Protein AF-A0A2H0DAP9-F1 (afdb_monomer_lite)

pLDDT: mean 92.56, std 4.47, range [74.38, 97.31]

Foldseek 3Di:
DKKWDDKQNWTKIWDWDDDDPFKTWTWMWTDDVDIDIFTKIWTADPVQQWIKMWTPDPDQQTWIWIWHQDPVNFKIWTWTQRDNVRDIITDIIGDD

Sequence (96 aa):
GIYTGKFDSRATTLKITEQTDSKFSGSITINYRETINQKISGELDQEKMTVTMKDMLHSRFAGTYSAKLSEDGKKLSGTFTQNVEKTKYSFSLNKK

Radius of gyration: 12.31 Å; chains: 1; bounding box: 33×23×32 Å

Structure (mmCIF, N/CA/C/O backbone):
data_AF-A0A2H0DAP9-F1
#
_entry.id   AF-A0A2H0DAP9-F1
#
loop_
_atom_site.group_PDB
_atom_site.id
_atom_site.type_symbol
_atom_site.label_atom_id
_atom_site.label_alt_id
_atom_site.label_comp_id
_atom_site.label_asym_id
_atom_site.label_entity_id
_atom_site.label_seq_id
_atom_site.pdbx_PDB_ins_code
_atom_site.Cartn_x
_atom_site.Cartn_y
_atom_site.Cartn_z
_atom_site.occupancy
_atom_site.B_iso_or_equiv
_atom_site.auth_seq_id
_atom_site.auth_comp_id
_atom_site.auth_asym_id
_atom_site.auth_atom_id
_atom_site.pdbx_PDB_model_num
ATOM 1 N N . GLY A 1 1 ? -3.910 -8.484 8.554 1.00 88.44 1 GLY A N 1
ATOM 2 C CA . GLY A 1 1 ? -5.056 -8.433 7.610 1.00 88.44 1 GLY A CA 1
ATOM 3 C C . GLY A 1 1 ? -4.582 -8.583 6.172 1.00 88.44 1 GLY A C 1
ATOM 4 O O . GLY A 1 1 ? -3.412 -8.329 5.916 1.00 88.44 1 GLY A O 1
ATOM 5 N N . ILE A 1 2 ? -5.445 -9.007 5.243 1.00 95.44 2 ILE A N 1
ATOM 6 C CA . ILE A 1 2 ? -5.086 -9.195 3.824 1.00 95.44 2 ILE A CA 1
ATOM 7 C C . ILE A 1 2 ? -5.912 -8.241 2.962 1.00 95.44 2 ILE A C 1
ATOM 9 O O . ILE A 1 2 ? -7.124 -8.153 3.124 1.00 95.44 2 ILE A O 1
ATOM 13 N N . TYR A 1 3 ? -5.252 -7.552 2.037 1.00 95.88 3 TYR A N 1
ATOM 14 C CA . TYR A 1 3 ? -5.872 -6.726 1.011 1.00 95.88 3 TYR A CA 1
ATOM 15 C C . TYR A 1 3 ? -5.439 -7.225 -0.365 1.00 95.88 3 TYR A C 1
ATOM 17 O O . TYR A 1 3 ? -4.276 -7.563 -0.578 1.00 95.88 3 TYR A O 1
ATOM 25 N N . THR A 1 4 ? -6.362 -7.254 -1.316 1.00 97.31 4 THR A N 1
ATOM 26 C CA . THR A 1 4 ? -6.114 -7.708 -2.687 1.00 97.31 4 THR A CA 1
ATOM 27 C C . THR A 1 4 ? -6.714 -6.741 -3.689 1.00 97.31 4 THR A C 1
ATOM 29 O O . THR A 1 4 ? -7.790 -6.195 -3.458 1.00 97.31 4 THR A O 1
ATOM 32 N N . GLY A 1 5 ? -6.058 -6.546 -4.823 1.00 96.69 5 GLY A N 1
ATOM 33 C CA . GLY A 1 5 ? -6.592 -5.705 -5.885 1.00 96.69 5 GLY A CA 1
ATOM 34 C C . GLY A 1 5 ? -5.584 -5.490 -6.995 1.00 96.69 5 GLY A C 1
ATOM 35 O O . GLY A 1 5 ? -4.942 -6.445 -7.437 1.00 96.69 5 GLY A O 1
ATOM 36 N N . LYS A 1 6 ? -5.471 -4.245 -7.457 1.00 96.62 6 LYS A N 1
ATOM 37 C CA . LYS A 1 6 ? -4.602 -3.876 -8.570 1.00 96.62 6 LYS A CA 1
ATOM 38 C C . LYS A 1 6 ? -3.585 -2.806 -8.181 1.00 96.62 6 LYS A C 1
ATOM 40 O O . LYS A 1 6 ? -3.942 -1.834 -7.521 1.00 96.62 6 LYS A O 1
ATOM 45 N N . PHE A 1 7 ? -2.359 -2.963 -8.659 1.00 94.88 7 PHE A N 1
ATOM 46 C CA . PHE A 1 7 ? -1.295 -1.961 -8.687 1.00 94.88 7 PHE A CA 1
ATOM 47 C C . PHE A 1 7 ? -0.846 -1.835 -10.138 1.00 94.88 7 PHE A C 1
ATOM 49 O O . PHE A 1 7 ? -0.465 -2.841 -10.729 1.00 94.88 7 PHE A O 1
ATOM 56 N N . ASP A 1 8 ? -0.939 -0.648 -10.733 1.00 92.81 8 ASP A N 1
ATOM 57 C CA . ASP A 1 8 ? -0.606 -0.437 -12.151 1.00 92.81 8 ASP A CA 1
ATOM 58 C C . ASP A 1 8 ? -1.231 -1.495 -13.090 1.00 92.81 8 ASP A C 1
ATOM 60 O O . ASP A 1 8 ? -0.583 -2.145 -13.908 1.00 92.81 8 ASP A O 1
ATOM 64 N N . SER A 1 9 ? -2.526 -1.762 -12.899 1.00 91.44 9 SER A N 1
ATOM 65 C CA . SER A 1 9 ? -3.277 -2.811 -13.614 1.00 91.44 9 SER A CA 1
ATOM 66 C C . SER A 1 9 ? -2.820 -4.264 -13.381 1.00 91.44 9 SER A C 1
ATOM 68 O O . SER A 1 9 ? -3.403 -5.182 -13.961 1.00 91.44 9 SER A O 1
ATOM 70 N N . ARG A 1 10 ? -1.843 -4.516 -12.505 1.00 93.69 10 ARG A N 1
ATOM 71 C CA . ARG A 1 10 ? -1.372 -5.855 -12.116 1.00 93.69 10 ARG A CA 1
ATOM 72 C C . ARG A 1 10 ? -2.021 -6.331 -10.835 1.00 93.69 10 ARG A C 1
ATOM 74 O O . ARG A 1 10 ? -2.277 -5.538 -9.939 1.00 93.69 10 ARG A O 1
ATOM 81 N N . ALA A 1 11 ? -2.249 -7.637 -10.728 1.00 95.88 11 ALA A N 1
ATOM 82 C CA . ALA A 1 11 ? -2.755 -8.226 -9.496 1.00 95.88 11 ALA A CA 1
ATOM 83 C C . ALA A 1 11 ? -1.771 -7.978 -8.344 1.00 95.88 11 ALA A C 1
ATOM 85 O O . ALA A 1 11 ? -0.556 -8.120 -8.499 1.00 95.88 11 ALA A O 1
ATOM 86 N N . THR A 1 12 ? -2.296 -7.580 -7.189 1.00 96.31 12 THR A N 1
ATOM 87 C CA . THR A 1 12 ? -1.489 -7.223 -6.021 1.00 96.31 12 THR A CA 1
ATOM 88 C C . THR A 1 12 ? -2.135 -7.713 -4.746 1.00 96.31 12 THR A C 1
ATOM 90 O O . THR A 1 12 ? -3.350 -7.607 -4.575 1.00 96.31 12 THR A O 1
ATOM 93 N N . THR A 1 13 ? -1.304 -8.229 -3.847 1.00 97.06 13 THR A N 1
ATOM 94 C CA . THR A 1 13 ? -1.701 -8.641 -2.503 1.00 97.06 13 THR A CA 1
ATOM 95 C C . THR A 1 13 ? -0.855 -7.902 -1.482 1.00 97.06 13 THR A C 1
ATOM 97 O O . THR A 1 13 ? 0.368 -7.969 -1.521 1.00 97.06 13 THR A O 1
ATOM 100 N N . LEU A 1 14 ? -1.508 -7.222 -0.551 1.00 95.88 14 LEU A N 1
ATOM 101 C CA . LEU A 1 14 ? -0.903 -6.622 0.626 1.00 95.88 14 LEU A CA 1
ATOM 102 C C . LEU A 1 14 ? -1.280 -7.473 1.840 1.00 95.88 14 LEU A C 1
ATOM 104 O O . LEU A 1 14 ? -2.456 -7.644 2.159 1.00 95.88 14 LEU A O 1
ATOM 108 N N . LYS A 1 15 ? -0.277 -8.000 2.533 1.00 96.69 15 LYS A N 1
ATOM 109 C CA . LYS A 1 15 ? -0.436 -8.776 3.760 1.00 96.69 15 LYS A CA 1
ATOM 110 C C . LYS A 1 15 ? 0.149 -7.986 4.921 1.00 96.69 15 LYS A C 1
ATOM 112 O O . LYS A 1 15 ? 1.359 -7.824 5.003 1.00 96.69 15 LYS A O 1
ATOM 117 N N . ILE A 1 16 ? -0.712 -7.535 5.823 1.00 94.44 16 ILE A N 1
ATOM 118 C CA . ILE A 1 16 ? -0.329 -6.919 7.096 1.00 94.44 16 ILE A CA 1
ATOM 119 C C . ILE A 1 16 ? -0.111 -8.040 8.114 1.00 94.44 16 ILE A C 1
ATOM 121 O O . ILE A 1 16 ? -1.049 -8.803 8.384 1.00 94.44 16 ILE A O 1
ATOM 125 N N . THR A 1 17 ? 1.109 -8.149 8.635 1.00 93.81 17 THR A N 1
ATOM 126 C CA . THR A 1 17 ? 1.543 -9.193 9.577 1.00 93.81 17 THR A CA 1
ATOM 127 C C . THR A 1 17 ? 1.522 -8.724 11.020 1.00 93.81 17 THR A C 1
ATOM 129 O O . THR A 1 17 ? 1.143 -9.500 11.887 1.00 93.81 17 THR A O 1
ATOM 132 N N . GLU A 1 18 ? 1.866 -7.463 11.268 1.00 92.44 18 GLU A N 1
ATOM 133 C CA . GLU A 1 18 ? 1.819 -6.862 12.599 1.00 92.44 18 GLU A CA 1
ATOM 134 C C . GLU A 1 18 ? 1.134 -5.508 12.495 1.00 92.44 18 GLU A C 1
ATOM 136 O O . GLU A 1 18 ? 1.294 -4.788 11.507 1.00 92.44 18 GLU A O 1
ATOM 141 N N . GLN A 1 19 ? 0.352 -5.171 13.509 1.00 90.56 19 GLN A N 1
ATOM 142 C CA . GLN A 1 19 ? -0.370 -3.916 13.572 1.00 90.56 19 GLN A CA 1
ATOM 143 C C . GLN A 1 19 ? -0.508 -3.507 15.038 1.00 90.56 19 GLN A C 1
ATOM 145 O O . GLN A 1 19 ? -0.914 -4.315 15.871 1.00 90.56 19 GLN A O 1
ATOM 150 N N . THR A 1 20 ? -0.160 -2.260 15.329 1.00 90.31 20 THR A N 1
ATOM 151 C CA . THR A 1 20 ? -0.517 -1.538 16.552 1.00 90.31 20 THR A CA 1
ATOM 152 C C . THR A 1 20 ? -1.616 -0.520 16.221 1.00 90.31 20 THR A C 1
ATOM 154 O O . THR A 1 20 ? -2.171 -0.546 15.120 1.00 90.31 20 THR A O 1
ATOM 157 N N . ASP A 1 21 ? -1.944 0.383 17.145 1.00 83.50 21 ASP A N 1
ATOM 158 C CA . ASP A 1 21 ? -3.062 1.324 16.986 1.00 83.50 21 ASP A CA 1
ATOM 159 C C . ASP A 1 21 ? -2.970 2.172 15.705 1.00 83.50 21 ASP A C 1
ATOM 161 O O . ASP A 1 21 ? -3.941 2.270 14.950 1.00 83.50 21 ASP A O 1
ATOM 165 N N . SER A 1 22 ? -1.789 2.732 15.419 1.00 88.81 22 SER A N 1
ATOM 166 C CA . SER A 1 22 ? -1.559 3.578 14.240 1.00 88.81 22 SER A CA 1
ATOM 167 C C . SER A 1 22 ? -0.518 3.037 13.266 1.00 88.81 22 SER A C 1
ATOM 169 O O . SER A 1 22 ? -0.455 3.515 12.140 1.00 88.81 22 SER A O 1
ATOM 171 N N . LYS A 1 23 ? 0.296 2.041 13.632 1.00 94.62 23 LYS A N 1
ATOM 172 C CA . LYS A 1 23 ? 1.403 1.554 12.790 1.00 94.62 23 LYS A CA 1
ATOM 173 C C . LYS A 1 23 ? 1.221 0.100 12.408 1.00 94.62 23 LYS A C 1
ATOM 175 O O . LYS A 1 23 ? 0.647 -0.687 13.151 1.00 94.62 23 LYS A O 1
ATOM 180 N N . PHE A 1 24 ? 1.741 -0.277 11.249 1.00 94.75 24 PHE A N 1
ATOM 181 C CA . PHE A 1 24 ? 1.703 -1.658 10.794 1.00 94.75 24 PHE A CA 1
ATOM 182 C C . PHE A 1 24 ? 2.935 -2.045 9.976 1.00 94.75 24 PHE A C 1
ATOM 184 O O . PHE A 1 24 ? 3.630 -1.208 9.395 1.00 94.75 24 PHE A O 1
ATOM 191 N N . SER A 1 25 ? 3.197 -3.346 9.928 1.00 96.19 25 SER A N 1
ATOM 192 C CA . SER A 1 25 ? 4.243 -3.967 9.122 1.00 96.19 25 SER A CA 1
ATOM 193 C C . SER A 1 25 ? 3.653 -5.104 8.290 1.00 96.19 25 SER A C 1
ATOM 195 O O . SER A 1 25 ? 2.604 -5.679 8.611 1.00 96.19 25 SER A O 1
ATOM 197 N N . GLY A 1 26 ? 4.292 -5.409 7.167 1.00 95.81 26 GLY A N 1
ATOM 198 C CA . GLY A 1 26 ? 3.789 -6.440 6.278 1.00 95.81 26 GLY A CA 1
ATOM 199 C C . GLY A 1 26 ? 4.624 -6.651 5.032 1.00 95.81 26 GLY A C 1
ATOM 200 O O . GLY A 1 26 ? 5.794 -6.275 4.951 1.00 95.81 26 GLY A O 1
ATOM 201 N N . SER A 1 27 ? 3.988 -7.250 4.036 1.00 95.38 27 SER A N 1
ATOM 202 C CA . SER A 1 27 ? 4.559 -7.456 2.713 1.00 95.38 27 SER A CA 1
ATOM 203 C C . SER A 1 27 ? 3.553 -7.122 1.625 1.00 95.38 27 SER A C 1
ATOM 205 O O . SER A 1 27 ? 2.371 -7.451 1.746 1.00 95.38 27 SER A O 1
ATOM 207 N N . ILE A 1 28 ? 4.034 -6.543 0.534 1.00 94.62 28 ILE A N 1
ATOM 208 C CA . ILE A 1 28 ? 3.268 -6.356 -0.693 1.00 94.62 28 ILE A CA 1
ATOM 209 C C . ILE A 1 28 ? 3.855 -7.232 -1.800 1.00 94.62 28 ILE A C 1
ATOM 211 O O . ILE A 1 28 ? 5.069 -7.321 -1.979 1.00 94.62 28 ILE A O 1
ATOM 215 N N . THR A 1 29 ? 2.977 -7.917 -2.523 1.00 95.06 29 THR A N 1
ATOM 216 C CA . THR A 1 29 ? 3.321 -8.797 -3.637 1.00 95.06 29 THR A CA 1
ATOM 217 C C . THR A 1 29 ? 2.623 -8.306 -4.891 1.00 95.06 29 THR A C 1
ATOM 219 O O . THR A 1 29 ? 1.392 -8.251 -4.917 1.00 95.06 29 THR A O 1
ATOM 222 N N . ILE A 1 30 ? 3.394 -7.960 -5.921 1.00 93.12 30 ILE A N 1
ATOM 223 C CA . ILE A 1 30 ? 2.893 -7.445 -7.198 1.00 93.12 30 ILE A CA 1
ATOM 224 C C . ILE A 1 30 ? 3.264 -8.432 -8.306 1.00 93.12 30 ILE A C 1
ATOM 226 O O . ILE A 1 30 ? 4.439 -8.744 -8.512 1.00 93.12 30 ILE A O 1
ATOM 230 N N . ASN A 1 31 ? 2.258 -8.916 -9.033 1.00 91.06 31 ASN A N 1
ATOM 231 C CA . ASN A 1 31 ? 2.431 -9.911 -10.089 1.00 91.06 31 ASN A CA 1
ATOM 232 C C . ASN A 1 31 ? 2.701 -9.233 -11.443 1.00 91.06 31 ASN A C 1
ATOM 234 O O . ASN A 1 31 ? 1.794 -9.069 -12.265 1.00 91.06 31 ASN A O 1
ATOM 238 N N . TYR A 1 32 ? 3.954 -8.824 -11.662 1.00 87.06 32 TYR A N 1
ATOM 239 C CA . TYR A 1 32 ? 4.470 -8.478 -12.992 1.00 87.06 32 TYR A CA 1
ATOM 240 C C . TYR A 1 32 ? 4.891 -9.748 -13.758 1.00 87.06 32 TYR A C 1
ATOM 242 O O . TYR A 1 32 ? 4.462 -10.849 -13.421 1.00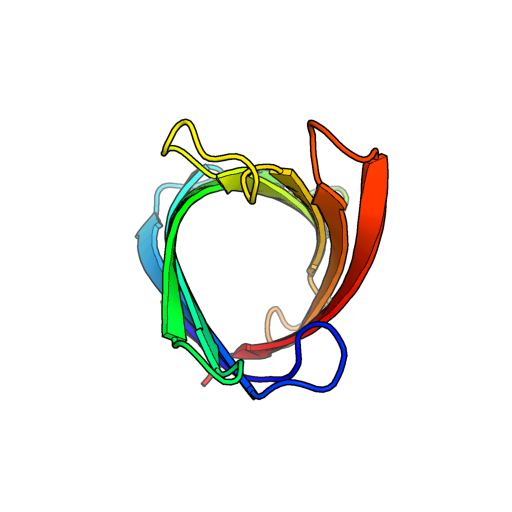 87.06 32 TYR A O 1
ATOM 250 N N . ARG A 1 33 ? 5.721 -9.603 -14.806 1.00 85.94 33 ARG A N 1
ATOM 251 C CA . ARG A 1 33 ? 6.403 -10.747 -15.444 1.00 85.94 33 ARG A CA 1
ATOM 252 C C . ARG A 1 33 ? 7.243 -11.524 -14.427 1.00 85.94 33 ARG A C 1
ATOM 254 O O . ARG A 1 33 ? 7.232 -12.746 -14.442 1.00 85.94 33 ARG A O 1
ATOM 261 N N . GLU A 1 34 ? 7.908 -10.795 -13.536 1.00 86.94 34 GLU A N 1
ATOM 262 C CA . GLU A 1 34 ? 8.561 -11.329 -12.345 1.00 86.94 34 GLU A CA 1
ATOM 263 C C . GLU A 1 34 ? 7.790 -10.854 -11.114 1.00 86.94 34 GLU A C 1
ATOM 265 O O . GLU A 1 34 ? 7.422 -9.680 -11.012 1.00 86.94 34 GLU A O 1
ATOM 270 N N . THR A 1 35 ? 7.504 -11.759 -10.180 1.00 89.00 35 THR A N 1
ATOM 271 C CA . THR A 1 35 ? 6.798 -11.395 -8.951 1.00 89.00 35 THR A CA 1
ATOM 272 C C . THR A 1 35 ? 7.700 -10.539 -8.073 1.00 89.00 35 THR A C 1
ATOM 274 O O . THR A 1 35 ? 8.750 -10.982 -7.612 1.00 89.00 35 THR A O 1
ATOM 277 N N . ILE A 1 36 ? 7.252 -9.321 -7.783 1.00 89.94 36 ILE A N 1
ATOM 278 C CA . ILE A 1 36 ? 7.924 -8.436 -6.838 1.00 89.94 36 ILE A CA 1
ATOM 279 C C . ILE A 1 36 ? 7.346 -8.702 -5.453 1.00 89.94 36 ILE A C 1
ATOM 281 O O . ILE A 1 36 ? 6.138 -8.586 -5.260 1.00 89.94 36 ILE A O 1
ATOM 285 N N . ASN A 1 37 ? 8.204 -9.025 -4.487 1.00 91.94 37 ASN A N 1
ATOM 286 C CA . ASN A 1 37 ? 7.839 -9.148 -3.079 1.00 91.94 37 ASN A CA 1
ATOM 287 C C . ASN A 1 37 ? 8.665 -8.155 -2.255 1.00 91.94 37 ASN A C 1
ATOM 289 O O . ASN A 1 37 ? 9.893 -8.229 -2.244 1.00 91.94 37 ASN A O 1
ATOM 293 N N . GLN A 1 38 ? 7.991 -7.215 -1.598 1.00 91.94 38 GLN A N 1
ATOM 294 C CA . GLN A 1 38 ? 8.620 -6.176 -0.789 1.00 91.94 38 GLN A CA 1
ATOM 295 C C . GLN A 1 38 ? 8.079 -6.219 0.632 1.00 91.94 38 GLN A C 1
ATOM 297 O O . GLN A 1 38 ? 6.872 -6.340 0.849 1.00 91.94 38 GLN A O 1
ATOM 302 N N . LYS A 1 39 ? 8.977 -6.079 1.609 1.00 94.88 39 LYS A N 1
ATOM 303 C CA . LYS A 1 39 ? 8.585 -5.782 2.988 1.00 94.88 39 LYS A CA 1
ATOM 304 C C . LYS A 1 39 ? 8.221 -4.311 3.091 1.00 94.88 39 LYS A C 1
ATOM 306 O O . LYS A 1 39 ? 8.952 -3.469 2.574 1.00 94.88 39 LYS A O 1
ATOM 311 N N . ILE A 1 40 ? 7.139 -4.017 3.798 1.00 94.94 40 ILE A N 1
ATOM 312 C CA . ILE A 1 40 ? 6.640 -2.659 3.978 1.00 94.94 40 ILE A CA 1
ATOM 313 C C . ILE A 1 40 ? 6.422 -2.332 5.454 1.00 94.94 40 ILE A C 1
ATOM 315 O O . ILE A 1 40 ? 6.127 -3.203 6.275 1.00 94.94 40 ILE A O 1
ATOM 319 N N . SER A 1 41 ? 6.514 -1.046 5.762 1.00 96.25 41 SER A N 1
ATOM 320 C CA . SER A 1 41 ? 6.059 -0.467 7.022 1.00 96.25 41 SER A CA 1
ATOM 321 C C . SER A 1 41 ? 5.148 0.708 6.710 1.00 96.25 41 SER A C 1
ATOM 323 O O . SER A 1 41 ? 5.422 1.465 5.776 1.00 96.25 41 SER A O 1
ATOM 325 N N . GLY A 1 42 ? 4.059 0.845 7.459 1.00 95.38 42 GLY A N 1
ATOM 326 C CA . GLY A 1 42 ? 3.089 1.903 7.251 1.00 95.38 42 GLY A CA 1
ATOM 327 C C . GLY A 1 42 ? 2.462 2.434 8.527 1.00 95.38 42 GLY A C 1
ATOM 328 O O . GLY A 1 42 ? 2.650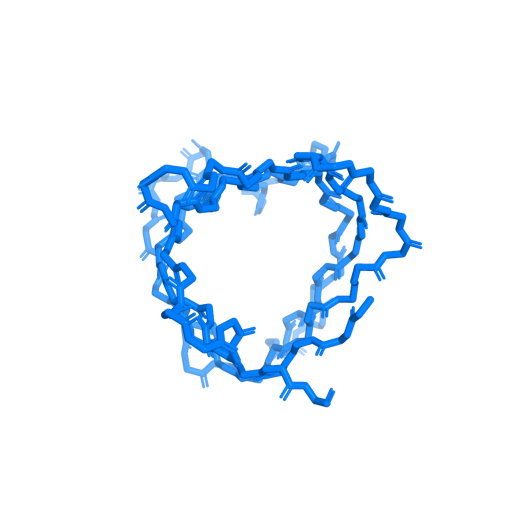 1.897 9.619 1.00 95.38 42 GLY A O 1
ATOM 329 N N . GLU A 1 43 ? 1.724 3.518 8.352 1.00 95.81 43 GLU A N 1
ATOM 330 C CA . GLU A 1 43 ? 1.037 4.262 9.394 1.00 95.81 43 GLU A CA 1
ATOM 331 C C . GLU A 1 43 ? -0.337 4.711 8.887 1.00 95.81 43 GLU A C 1
ATOM 333 O O . GLU A 1 43 ? -0.486 5.102 7.725 1.00 95.81 43 GLU A O 1
ATOM 338 N N . LEU A 1 44 ? -1.340 4.614 9.756 1.00 93.38 44 LEU A N 1
ATOM 339 C CA . LEU A 1 44 ? -2.713 5.050 9.551 1.00 93.38 44 LEU A CA 1
ATOM 340 C C . LEU A 1 44 ? -2.979 6.263 10.444 1.00 93.38 44 LEU A C 1
ATOM 342 O O . LEU A 1 44 ? -2.996 6.155 11.669 1.00 93.38 44 LEU A O 1
ATOM 346 N N . ASP A 1 45 ? -3.246 7.397 9.810 1.00 92.88 45 ASP A N 1
ATOM 347 C CA . ASP A 1 45 ? -3.858 8.558 10.448 1.00 92.88 45 ASP A CA 1
ATOM 348 C C . ASP A 1 45 ? -5.380 8.354 10.414 1.00 92.88 45 ASP A C 1
ATOM 350 O O . ASP A 1 45 ? -6.000 8.409 9.346 1.00 92.88 45 ASP A O 1
ATOM 354 N N . GLN A 1 46 ? -5.962 8.052 11.578 1.00 87.06 46 GLN A N 1
ATOM 355 C CA . GLN A 1 46 ? -7.392 7.770 11.731 1.00 87.06 46 GLN A CA 1
ATOM 356 C C . GLN A 1 46 ? -8.263 9.027 11.584 1.00 87.06 46 GLN A C 1
ATOM 358 O O . GLN A 1 46 ? -9.407 8.912 11.158 1.00 87.06 46 GLN A O 1
ATOM 363 N N . GLU A 1 47 ? -7.736 10.221 11.871 1.00 89.50 47 GLU A N 1
ATOM 364 C CA . GLU A 1 47 ? -8.488 11.475 11.722 1.00 89.50 47 GLU A CA 1
ATOM 365 C C . GLU A 1 47 ? -8.687 11.815 10.246 1.00 89.50 47 GLU A C 1
ATOM 367 O O . GLU A 1 47 ? -9.760 12.246 9.827 1.00 89.50 47 GLU A O 1
ATOM 372 N N . LYS A 1 48 ? -7.646 11.598 9.434 1.00 91.25 48 LYS A N 1
ATOM 373 C CA . LYS A 1 48 ? -7.673 11.896 7.993 1.00 91.25 48 LYS A CA 1
ATOM 374 C C . LYS A 1 48 ? -8.033 10.694 7.128 1.00 91.25 48 LYS A C 1
ATOM 376 O O . LYS A 1 48 ? -8.164 10.844 5.910 1.00 91.25 48 LYS A O 1
ATOM 381 N N . MET A 1 49 ? -8.143 9.508 7.727 1.00 93.06 49 MET A N 1
ATOM 382 C CA . MET A 1 49 ? -8.264 8.225 7.028 1.00 93.06 49 MET A CA 1
ATOM 383 C C . MET A 1 49 ? -7.182 8.050 5.950 1.00 93.06 49 MET A C 1
ATOM 385 O O . MET A 1 49 ? -7.414 7.498 4.869 1.00 93.06 49 MET A O 1
ATOM 389 N N . THR A 1 50 ? -5.975 8.546 6.231 1.00 95.25 50 THR A N 1
ATOM 390 C CA . THR A 1 50 ? -4.831 8.469 5.319 1.00 95.25 50 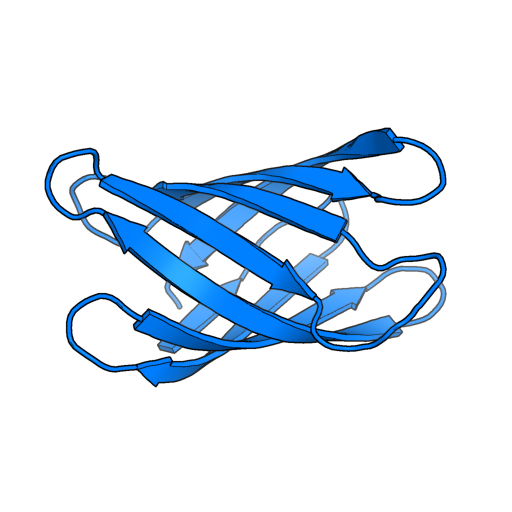THR A CA 1
ATOM 391 C C . THR A 1 50 ? -3.861 7.400 5.775 1.00 95.25 50 THR A C 1
ATOM 393 O O . THR A 1 50 ? -3.470 7.351 6.937 1.00 95.25 50 THR A O 1
ATOM 396 N N . VAL A 1 51 ? -3.430 6.574 4.830 1.00 95.44 51 VAL A N 1
ATOM 397 C CA . VAL A 1 51 ? -2.434 5.533 5.047 1.00 95.44 51 VAL A CA 1
ATOM 398 C C . VAL A 1 51 ? -1.170 5.909 4.296 1.00 95.44 51 VAL A C 1
ATOM 400 O O . VAL A 1 51 ? -1.200 6.171 3.091 1.00 95.44 51 VAL A O 1
ATOM 403 N N . THR A 1 52 ? -0.047 5.895 4.998 1.00 96.38 52 THR A N 1
ATOM 404 C CA . THR A 1 52 ? 1.278 6.014 4.392 1.00 96.38 52 THR A CA 1
ATOM 405 C C . THR A 1 52 ? 2.016 4.698 4.551 1.00 96.38 52 THR A C 1
ATOM 407 O O . THR A 1 52 ? 1.923 4.055 5.590 1.00 96.38 52 THR A O 1
ATOM 410 N N . MET A 1 53 ? 2.711 4.246 3.511 1.00 95.38 53 MET A N 1
ATOM 411 C CA . MET A 1 53 ? 3.558 3.051 3.580 1.00 95.38 53 MET A CA 1
ATOM 412 C C . MET A 1 53 ? 4.875 3.323 2.871 1.00 95.38 53 MET A C 1
ATOM 414 O O . MET A 1 53 ? 4.940 4.162 1.976 1.00 95.38 53 MET A O 1
ATOM 418 N N . LYS A 1 54 ? 5.922 2.593 3.228 1.00 94.81 54 LYS A N 1
ATOM 419 C CA . LYS A 1 54 ? 7.207 2.614 2.531 1.00 94.81 54 LYS A CA 1
ATOM 420 C C . LYS A 1 54 ? 7.777 1.212 2.426 1.00 94.81 54 LYS A C 1
ATOM 422 O O . LYS A 1 54 ? 7.604 0.407 3.346 1.00 94.81 54 LYS A O 1
ATOM 427 N N . ASP A 1 55 ? 8.479 0.945 1.334 1.00 93.44 55 ASP A N 1
ATOM 428 C CA . ASP A 1 55 ? 9.270 -0.277 1.222 1.00 93.44 55 ASP A CA 1
ATOM 429 C C . ASP A 1 55 ? 10.473 -0.207 2.174 1.00 93.44 55 ASP A C 1
ATOM 431 O O . ASP A 1 55 ? 11.104 0.839 2.343 1.00 93.44 55 ASP A O 1
ATOM 435 N N . MET A 1 56 ? 10.779 -1.326 2.827 1.00 89.75 56 MET A N 1
ATOM 436 C CA . MET A 1 56 ? 11.883 -1.434 3.788 1.00 89.75 56 MET A CA 1
ATOM 437 C C . MET A 1 56 ? 13.190 -1.911 3.154 1.00 89.75 56 MET A C 1
ATOM 439 O O . MET A 1 56 ? 14.256 -1.736 3.739 1.00 89.75 56 MET A O 1
ATOM 443 N N . LEU A 1 57 ? 13.118 -2.548 1.986 1.00 85.88 57 LEU A N 1
ATOM 444 C CA . LEU A 1 57 ? 14.297 -3.030 1.276 1.00 85.88 57 LEU A CA 1
ATOM 445 C C . LEU A 1 57 ? 14.860 -1.912 0.402 1.00 85.88 57 LEU A C 1
ATOM 447 O O . LEU A 1 57 ? 14.127 -1.258 -0.339 1.00 85.88 57 LEU A O 1
ATOM 451 N N . HIS A 1 58 ? 16.178 -1.720 0.450 1.00 74.38 58 HIS A N 1
ATOM 452 C CA . HIS A 1 58 ? 16.854 -0.799 -0.455 1.00 74.38 58 HIS A CA 1
ATOM 453 C C . HIS A 1 58 ? 16.927 -1.432 -1.851 1.00 74.38 58 HIS A C 1
ATOM 455 O O . HIS A 1 58 ? 17.775 -2.276 -2.128 1.00 74.38 58 HIS A O 1
ATOM 461 N N . SER A 1 59 ? 15.982 -1.066 -2.715 1.00 78.56 59 SER A N 1
ATOM 462 C CA . SER A 1 59 ? 15.853 -1.567 -4.084 1.00 78.56 59 SER A CA 1
ATOM 463 C C . SER A 1 59 ? 15.589 -0.408 -5.037 1.00 78.56 59 SER A C 1
ATOM 465 O O . SER A 1 59 ? 14.968 0.583 -4.658 1.00 78.56 59 SER A O 1
ATOM 467 N N . ARG A 1 60 ? 15.977 -0.552 -6.311 1.00 81.00 60 ARG A N 1
ATOM 468 C CA . ARG A 1 60 ? 15.586 0.396 -7.373 1.00 81.00 60 ARG A CA 1
ATOM 469 C C . ARG A 1 60 ? 14.066 0.552 -7.502 1.00 81.00 60 ARG A C 1
ATOM 471 O O . ARG A 1 60 ? 13.598 1.570 -8.003 1.00 81.00 60 ARG A O 1
ATOM 478 N N . PHE A 1 61 ? 13.316 -0.455 -7.050 1.00 82.19 61 PHE A N 1
ATOM 479 C CA . PHE A 1 61 ? 11.855 -0.482 -7.039 1.00 82.19 61 PHE A CA 1
ATOM 480 C C . PHE A 1 61 ? 11.250 0.013 -5.723 1.00 82.19 61 PHE A C 1
ATOM 482 O O . PHE A 1 61 ? 10.033 0.012 -5.602 1.00 82.19 61 PHE A O 1
ATOM 489 N N . ALA A 1 62 ? 12.067 0.414 -4.744 1.00 89.06 62 ALA A N 1
ATOM 490 C CA . ALA A 1 62 ? 11.570 0.924 -3.477 1.00 89.06 62 ALA A CA 1
ATOM 491 C C . ALA A 1 62 ? 10.905 2.291 -3.659 1.00 89.06 62 ALA A C 1
ATOM 493 O O . ALA A 1 62 ? 11.363 3.140 -4.436 1.00 89.06 62 ALA A O 1
ATOM 494 N N . GLY A 1 63 ? 9.850 2.525 -2.892 1.00 93.44 63 GLY A N 1
ATOM 495 C CA . GLY A 1 63 ? 9.149 3.795 -2.901 1.00 93.44 63 GLY A CA 1
ATOM 496 C C . GLY A 1 63 ? 8.268 4.019 -1.685 1.00 93.44 63 GLY A C 1
ATOM 497 O O . GLY A 1 63 ? 8.352 3.326 -0.667 1.00 93.44 63 GLY A O 1
ATOM 498 N N . THR A 1 64 ? 7.425 5.036 -1.815 1.00 94.81 64 THR A N 1
ATOM 499 C CA . THR A 1 64 ? 6.471 5.460 -0.790 1.00 94.81 64 THR A CA 1
ATOM 500 C C . THR A 1 64 ? 5.057 5.385 -1.347 1.00 94.81 64 THR A C 1
ATOM 502 O O . THR A 1 64 ? 4.790 5.830 -2.461 1.00 94.81 64 THR A O 1
ATOM 505 N N . TYR A 1 65 ? 4.137 4.846 -0.561 1.00 95.69 65 TYR A N 1
ATOM 506 C CA . TYR A 1 65 ? 2.721 4.734 -0.864 1.00 95.69 65 TYR A CA 1
ATOM 507 C C . TYR A 1 65 ? 1.968 5.792 -0.062 1.00 95.69 65 TYR A C 1
ATOM 509 O O . TYR A 1 65 ? 2.105 5.870 1.159 1.00 95.69 65 TYR A O 1
ATOM 517 N N . SER A 1 66 ? 1.134 6.568 -0.739 1.00 96.56 66 SER A N 1
ATOM 518 C CA . SER A 1 66 ? 0.207 7.513 -0.121 1.00 96.56 66 SER A CA 1
ATOM 519 C C . SER A 1 66 ? -1.207 7.125 -0.522 1.00 96.56 66 SER A C 1
ATOM 521 O O . SER A 1 66 ? -1.542 7.134 -1.709 1.00 96.56 66 SER A O 1
ATOM 523 N N . ALA A 1 67 ? -2.025 6.746 0.454 1.00 96.50 67 ALA A N 1
ATOM 524 C CA . ALA A 1 67 ? -3.340 6.167 0.226 1.00 96.50 67 ALA A CA 1
ATOM 525 C C . ALA A 1 67 ? -4.401 6.757 1.148 1.00 96.50 67 ALA A C 1
ATOM 527 O O . ALA A 1 67 ? -4.104 7.338 2.191 1.00 96.50 67 ALA A O 1
ATOM 528 N N . LYS A 1 68 ? -5.655 6.549 0.762 1.00 96.56 68 LYS A N 1
ATOM 529 C CA . LYS A 1 68 ? -6.822 6.759 1.608 1.00 96.56 68 LYS A CA 1
ATOM 530 C C . LYS A 1 68 ? -7.490 5.424 1.888 1.00 96.56 68 LYS A C 1
ATOM 532 O O . LYS A 1 68 ? -7.626 4.595 0.980 1.00 96.56 68 LYS A O 1
ATOM 537 N N . LEU A 1 69 ? -7.882 5.245 3.138 1.00 94.62 69 LEU A N 1
ATOM 538 C CA . LEU A 1 69 ? -8.747 4.167 3.582 1.00 94.62 69 LEU A CA 1
ATOM 539 C C . LEU A 1 69 ? -10.197 4.660 3.490 1.00 94.62 69 LEU A C 1
ATOM 541 O O . LEU A 1 69 ? -10.490 5.792 3.866 1.00 94.62 69 LEU A O 1
ATOM 545 N N . SER A 1 70 ? -11.101 3.848 2.949 1.00 93.56 70 SER A N 1
ATOM 546 C CA . SER A 1 70 ? -12.532 4.160 2.961 1.00 93.56 70 SER A CA 1
ATOM 547 C C . SER A 1 70 ? -13.082 4.175 4.387 1.00 93.56 70 SER A C 1
ATOM 549 O O . SER A 1 70 ? -12.539 3.512 5.268 1.00 93.56 70 SER A O 1
ATOM 551 N N . GLU A 1 71 ? -14.186 4.891 4.605 1.00 88.00 71 GLU A N 1
ATOM 552 C CA . GLU A 1 71 ? -14.847 4.994 5.918 1.00 88.00 71 GLU A CA 1
ATOM 553 C C . GLU A 1 71 ? -15.205 3.627 6.518 1.00 88.00 71 GLU A C 1
ATOM 555 O O . GLU A 1 71 ? -15.076 3.417 7.719 1.00 88.00 71 GLU A O 1
ATOM 560 N N . ASP A 1 72 ? -15.581 2.661 5.677 1.00 89.88 72 ASP A N 1
ATOM 561 C CA . ASP A 1 72 ? -15.887 1.289 6.096 1.00 89.88 72 ASP A CA 1
ATOM 562 C C . ASP A 1 72 ? -14.640 0.416 6.351 1.00 89.88 72 ASP A C 1
ATOM 564 O O . ASP A 1 72 ? -14.758 -0.757 6.714 1.00 89.88 72 ASP A O 1
ATOM 568 N N . GLY A 1 73 ? -13.438 0.952 6.120 1.00 85.81 73 GLY A N 1
ATOM 569 C CA . GLY A 1 73 ? -12.167 0.252 6.281 1.00 85.81 73 GLY A CA 1
ATOM 570 C C . GLY A 1 73 ? -11.930 -0.885 5.281 1.00 85.81 73 GLY A C 1
ATOM 571 O O . GLY A 1 73 ? -11.021 -1.696 5.487 1.00 85.81 73 GLY A O 1
ATOM 572 N N . LYS A 1 74 ? -12.741 -1.001 4.220 1.00 92.56 74 LYS A N 1
ATOM 573 C CA . LYS A 1 74 ? -12.674 -2.125 3.270 1.00 92.56 74 LYS A CA 1
ATOM 574 C C . LYS A 1 74 ? -11.858 -1.827 2.026 1.00 92.56 74 LYS A C 1
ATOM 576 O O . LYS A 1 74 ? -11.388 -2.770 1.397 1.00 92.56 74 LYS A O 1
ATOM 581 N N . LYS A 1 75 ? -11.663 -0.564 1.655 1.00 95.06 75 LYS A N 1
ATOM 582 C CA . LYS A 1 75 ? -10.966 -0.175 0.428 1.00 95.06 75 LYS A CA 1
ATOM 583 C C . LYS A 1 75 ? -9.788 0.733 0.741 1.00 95.06 75 LYS A C 1
ATOM 585 O O . LYS A 1 75 ? -9.924 1.741 1.423 1.00 95.06 75 LYS A O 1
ATOM 590 N N . LEU A 1 76 ? -8.633 0.384 0.191 1.00 95.56 76 LEU A N 1
ATOM 591 C CA . LEU A 1 76 ? -7.399 1.150 0.273 1.00 95.56 76 LEU A CA 1
ATOM 592 C C . LEU A 1 76 ? -6.983 1.543 -1.142 1.00 95.56 76 LEU A C 1
ATOM 594 O O . LEU A 1 76 ? -6.722 0.678 -1.976 1.00 95.56 76 LEU A O 1
ATOM 598 N N . SER A 1 77 ? -6.915 2.834 -1.438 1.00 96.94 77 SER A N 1
ATOM 599 C CA . SER A 1 77 ? -6.514 3.304 -2.768 1.00 96.94 77 SER A CA 1
ATOM 600 C C . SER A 1 77 ? -5.604 4.507 -2.687 1.00 96.94 77 SER A C 1
ATOM 602 O O . SER A 1 77 ? -5.782 5.366 -1.824 1.00 96.94 77 SER A 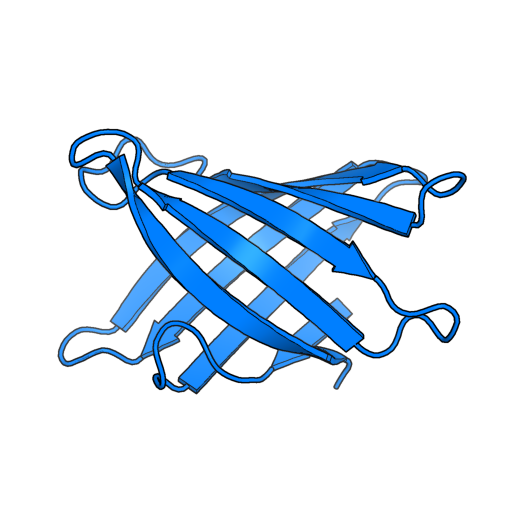O 1
ATOM 604 N N . GLY A 1 78 ? -4.640 4.579 -3.594 1.00 96.69 78 GLY A N 1
ATOM 605 C CA . GLY A 1 78 ? -3.602 5.583 -3.507 1.00 96.69 78 GLY A CA 1
ATOM 606 C C . GLY A 1 78 ? -2.651 5.592 -4.684 1.00 96.69 78 GLY A C 1
ATOM 607 O O . GLY A 1 78 ? -2.894 4.998 -5.736 1.00 96.69 78 GLY A O 1
ATOM 608 N N . THR A 1 79 ? -1.552 6.302 -4.473 1.00 97.25 79 THR A N 1
ATOM 609 C CA . THR A 1 79 ? -0.438 6.398 -5.408 1.00 97.25 79 THR A CA 1
ATOM 610 C C . THR A 1 79 ? 0.830 5.924 -4.721 1.00 97.25 79 THR A C 1
ATOM 612 O O . THR A 1 79 ? 1.138 6.333 -3.604 1.00 97.25 79 THR A O 1
ATOM 615 N N . PHE A 1 80 ? 1.570 5.063 -5.398 1.00 95.50 80 PHE A N 1
ATOM 616 C CA . PHE A 1 80 ? 2.942 4.730 -5.074 1.00 95.50 80 PHE A CA 1
ATOM 617 C C . PHE A 1 80 ? 3.881 5.621 -5.880 1.00 95.50 80 PHE A C 1
ATOM 619 O O . PHE A 1 80 ? 3.690 5.787 -7.081 1.00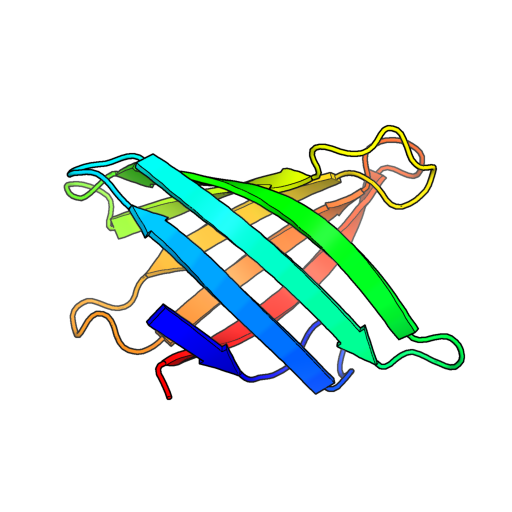 95.50 80 PHE A O 1
ATOM 626 N N . THR A 1 81 ? 4.888 6.187 -5.227 1.00 95.38 81 THR A N 1
ATOM 627 C CA . THR A 1 81 ? 5.951 6.970 -5.858 1.00 95.38 81 THR A CA 1
ATOM 628 C C . THR A 1 81 ? 7.268 6.235 -5.668 1.00 95.38 81 THR A C 1
ATOM 630 O O . THR A 1 81 ? 7.734 6.081 -4.539 1.00 95.38 81 THR A O 1
ATOM 633 N N . GLN A 1 82 ? 7.864 5.787 -6.769 1.00 92.88 82 GLN A N 1
ATOM 634 C CA . GLN A 1 82 ? 9.169 5.133 -6.780 1.00 92.88 82 GLN A CA 1
ATOM 635 C C . GLN A 1 82 ? 10.268 6.153 -6.461 1.00 92.88 82 GLN A C 1
ATOM 637 O O . GLN A 1 82 ? 10.281 7.242 -7.028 1.00 92.88 82 GLN A O 1
ATOM 642 N N . ASN A 1 83 ? 11.215 5.817 -5.584 1.00 87.81 83 ASN A N 1
ATOM 643 C CA . ASN A 1 83 ? 12.196 6.791 -5.093 1.00 87.81 83 ASN A CA 1
ATOM 644 C C . ASN A 1 83 ? 13.194 7.240 -6.175 1.00 87.81 83 ASN A C 1
ATOM 646 O O . ASN A 1 83 ? 13.483 8.430 -6.283 1.00 87.81 83 ASN A O 1
ATOM 650 N N . VAL A 1 84 ? 13.719 6.296 -6.966 1.00 85.38 84 VAL A N 1
ATOM 651 C CA . VAL A 1 84 ? 14.810 6.551 -7.928 1.00 85.38 84 VAL A CA 1
ATOM 652 C C . VAL A 1 84 ? 14.312 7.293 -9.165 1.00 85.38 84 VAL A C 1
ATOM 654 O O . VAL A 1 84 ? 14.823 8.354 -9.507 1.00 85.38 84 VAL A O 1
ATOM 657 N N . GLU A 1 85 ? 13.295 6.744 -9.827 1.00 85.38 85 GLU A N 1
ATOM 658 C CA . GLU A 1 85 ? 12.787 7.274 -11.100 1.00 85.38 85 GLU A CA 1
ATOM 659 C C . GLU A 1 85 ? 11.673 8.317 -10.897 1.00 85.38 85 GLU A C 1
ATOM 661 O O . GLU A 1 85 ? 11.248 8.965 -11.848 1.00 85.38 85 GLU A O 1
ATOM 666 N N . LYS A 1 86 ? 11.184 8.495 -9.657 1.00 87.06 86 LYS A N 1
ATOM 667 C CA . LYS A 1 86 ? 10.024 9.342 -9.307 1.00 87.06 86 LYS A CA 1
ATOM 668 C C . LYS A 1 86 ? 8.738 8.987 -10.061 1.00 87.06 86 LYS A C 1
ATOM 670 O O . LYS A 1 86 ? 7.774 9.756 -10.043 1.00 87.06 86 LYS A O 1
ATOM 675 N N . THR A 1 87 ? 8.701 7.806 -10.672 1.00 91.12 87 THR A N 1
ATOM 676 C CA . THR A 1 87 ? 7.538 7.268 -11.369 1.00 91.12 87 THR A CA 1
ATOM 677 C C . THR A 1 87 ? 6.405 7.020 -10.384 1.00 91.12 87 THR A C 1
ATOM 679 O O . THR A 1 87 ? 6.618 6.528 -9.271 1.00 91.12 87 THR A O 1
ATOM 682 N N . LYS A 1 88 ? 5.189 7.381 -10.796 1.00 94.50 88 LYS A N 1
ATOM 683 C CA . LYS A 1 88 ? 3.981 7.256 -9.984 1.00 94.50 88 LYS A CA 1
ATOM 684 C C . LYS A 1 88 ? 3.081 6.167 -10.540 1.00 94.50 88 LYS A C 1
ATOM 686 O O . LYS A 1 88 ? 2.771 6.170 -11.725 1.00 94.50 88 LYS A O 1
ATOM 691 N N . TYR A 1 89 ? 2.613 5.296 -9.659 1.00 94.25 89 TYR A N 1
ATOM 692 C CA . TYR A 1 89 ? 1.743 4.178 -9.993 1.00 94.25 89 TYR A CA 1
ATOM 693 C C . TYR A 1 89 ? 0.496 4.222 -9.120 1.00 94.25 89 TYR A C 1
ATOM 695 O O . TYR A 1 89 ? 0.581 4.388 -7.904 1.00 94.25 89 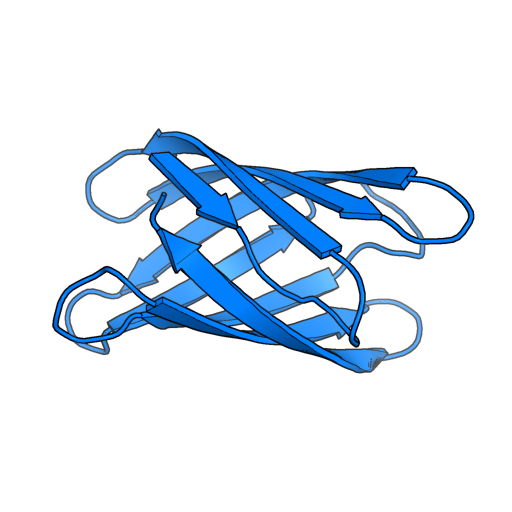TYR A O 1
ATOM 703 N N . SER A 1 90 ? -0.675 4.080 -9.732 1.00 96.19 90 SER A N 1
ATOM 704 C CA . SER A 1 90 ? -1.927 4.007 -8.979 1.00 96.19 90 SER A CA 1
ATOM 705 C C . SER A 1 90 ? -2.157 2.593 -8.451 1.00 96.19 90 SER A C 1
ATOM 707 O O . SER A 1 90 ? -1.784 1.601 -9.084 1.00 96.19 90 SER A O 1
ATOM 709 N N . PHE A 1 91 ? -2.798 2.490 -7.291 1.00 96.25 91 PHE A N 1
ATOM 710 C CA . PHE A 1 91 ? -3.244 1.209 -6.763 1.00 96.25 91 PHE A CA 1
ATOM 711 C C . PHE A 1 91 ? -4.603 1.319 -6.077 1.00 96.25 91 PHE A C 1
ATOM 713 O O . PHE A 1 91 ? -4.972 2.353 -5.516 1.00 96.25 91 PHE A O 1
ATOM 720 N N . SER A 1 92 ? -5.350 0.220 -6.107 1.00 97.00 92 SER A N 1
ATOM 721 C CA . SER A 1 92 ? -6.604 0.054 -5.383 1.00 97.00 92 SER A CA 1
ATOM 722 C C . SER A 1 92 ? -6.725 -1.388 -4.916 1.00 97.00 92 SER A C 1
ATOM 724 O O . SER A 1 92 ? -6.684 -2.321 -5.717 1.00 97.00 92 SER A O 1
ATOM 726 N N . LEU A 1 93 ? -6.877 -1.556 -3.609 1.00 96.94 93 LEU A N 1
ATOM 727 C CA . LEU A 1 93 ? -6.959 -2.831 -2.920 1.00 96.94 93 LEU A CA 1
ATOM 728 C C . LEU A 1 93 ? -8.239 -2.873 -2.086 1.00 96.94 93 LEU A C 1
ATOM 730 O O . LEU A 1 93 ? -8.649 -1.866 -1.512 1.00 96.94 93 LEU A O 1
ATOM 734 N N . ASN A 1 94 ? -8.835 -4.052 -1.989 1.00 96.94 94 ASN A N 1
ATOM 735 C CA . ASN A 1 94 ? -9.973 -4.335 -1.129 1.00 96.94 94 ASN A CA 1
ATOM 736 C C . ASN A 1 94 ? -9.553 -5.343 -0.062 1.00 96.94 94 ASN A C 1
ATOM 738 O O . ASN A 1 94 ? -8.808 -6.282 -0.352 1.00 96.94 94 ASN A O 1
ATOM 742 N N . LYS A 1 95 ? -10.028 -5.147 1.162 1.00 94.56 95 LYS A N 1
ATOM 743 C CA . LYS A 1 95 ? -9.841 -6.074 2.271 1.00 94.56 95 LYS A CA 1
ATOM 744 C C . LYS A 1 95 ? -10.523 -7.397 1.925 1.00 94.56 95 LYS A C 1
ATOM 746 O O . LYS A 1 95 ? -11.660 -7.394 1.453 1.00 94.56 95 LYS A O 1
ATOM 751 N N . LYS A 1 96 ? -9.794 -8.491 2.112 1.00 90.94 96 LYS A N 1
ATOM 752 C CA . LYS A 1 96 ? -10.288 -9.854 1.927 1.00 90.94 96 LYS A CA 1
ATOM 753 C C . LYS A 1 96 ? -10.909 -10.379 3.215 1.00 90.94 96 LYS A C 1
ATOM 755 O O . LYS A 1 96 ? -10.384 -10.023 4.297 1.00 90.94 96 LYS A O 1
#

Secondary structure (DSSP, 8-state):
-EEEEEETTEEEEEEEEEE-SSEEEEEEEEESSSEEEEEEEEEEETTTTEEEEEE-S--TT-EEEEEEE-TTS-EEEEEEEETTT--EEEEEEEE-